Protein AF-A0A9J7N6G4-F1 (afdb_monomer)

Structure (mmCIF, N/CA/C/O backbone):
data_AF-A0A9J7N6G4-F1
#
_entry.id   AF-A0A9J7N6G4-F1
#
loop_
_atom_site.group_PDB
_atom_site.id
_atom_site.type_symbol
_atom_site.label_atom_id
_atom_site.label_alt_id
_atom_site.label_comp_id
_atom_site.label_asym_id
_atom_site.label_entity_id
_atom_site.label_seq_id
_atom_site.pdbx_PDB_ins_code
_atom_site.Cartn_x
_atom_site.Cartn_y
_atom_site.Cartn_z
_atom_site.occupancy
_atom_site.B_iso_or_equiv
_atom_site.auth_seq_id
_atom_site.auth_comp_id
_atom_site.auth_asym_id
_atom_site.auth_atom_id
_atom_site.pdbx_PDB_model_num
ATOM 1 N N . MET A 1 1 ? 26.041 12.505 -2.431 1.00 51.81 1 MET A N 1
ATOM 2 C CA . MET A 1 1 ? 25.492 11.563 -1.426 1.00 51.81 1 MET A CA 1
ATOM 3 C C . MET A 1 1 ? 24.247 12.091 -0.715 1.00 51.81 1 MET A C 1
ATOM 5 O O . MET A 1 1 ? 23.272 11.359 -0.678 1.00 51.81 1 MET A O 1
ATOM 9 N N . GLN A 1 2 ? 24.207 13.339 -0.227 1.00 54.09 2 GLN A N 1
ATOM 10 C CA . GLN A 1 2 ? 23.010 13.878 0.454 1.00 54.09 2 GLN A CA 1
ATOM 11 C C . GLN A 1 2 ? 21.739 13.949 -0.424 1.00 54.09 2 GLN A C 1
ATOM 13 O O . GLN A 1 2 ? 20.646 13.717 0.081 1.00 54.09 2 GLN A O 1
ATOM 18 N N . SER A 1 3 ? 21.847 14.210 -1.735 1.00 58.34 3 SER A N 1
ATOM 19 C CA . SER A 1 3 ? 20.655 14.312 -2.602 1.00 58.34 3 SER A CA 1
ATOM 20 C C . SER A 1 3 ? 20.002 12.969 -2.956 1.00 58.34 3 SER A C 1
ATOM 22 O O . SER A 1 3 ? 18.820 12.955 -3.286 1.00 58.34 3 SER A O 1
ATOM 24 N N . LEU A 1 4 ? 20.743 11.856 -2.880 1.00 60.03 4 LEU A N 1
ATOM 25 C CA . LEU A 1 4 ? 20.208 10.505 -3.103 1.00 60.03 4 LEU A CA 1
ATOM 26 C C . LEU A 1 4 ? 19.464 10.020 -1.855 1.00 60.03 4 LEU A C 1
ATOM 28 O O . LEU A 1 4 ? 18.299 9.653 -1.947 1.00 60.03 4 LEU A O 1
ATOM 32 N N . PHE A 1 5 ? 20.072 10.195 -0.677 1.00 66.00 5 PHE A N 1
ATOM 33 C CA . PHE A 1 5 ? 19.446 9.877 0.609 1.00 66.00 5 PHE A CA 1
ATOM 34 C C . PHE A 1 5 ? 18.089 10.577 0.794 1.00 66.00 5 PHE A C 1
ATOM 36 O O . PHE A 1 5 ? 17.109 9.954 1.193 1.00 66.00 5 PHE A O 1
ATOM 43 N N . ASN A 1 6 ? 17.994 11.860 0.431 1.00 64.38 6 ASN A N 1
ATOM 44 C CA . ASN A 1 6 ? 16.738 12.607 0.538 1.00 64.38 6 ASN A CA 1
ATOM 45 C C . ASN A 1 6 ? 15.637 12.085 -0.403 1.00 64.38 6 ASN A C 1
ATOM 47 O O . ASN A 1 6 ? 14.453 12.174 -0.063 1.00 64.38 6 ASN A O 1
ATOM 51 N N . LYS A 1 7 ? 16.007 11.541 -1.571 1.00 64.50 7 LYS A N 1
ATOM 52 C CA . LYS A 1 7 ? 15.056 10.943 -2.517 1.00 64.50 7 LYS A CA 1
ATOM 53 C C . LYS A 1 7 ? 14.531 9.617 -1.985 1.00 64.50 7 LYS A C 1
ATOM 55 O O . LYS A 1 7 ? 13.319 9.455 -1.925 1.00 64.50 7 LYS A O 1
ATOM 60 N N . ASP A 1 8 ? 15.408 8.735 -1.516 1.00 72.81 8 ASP A N 1
ATOM 61 C CA . ASP A 1 8 ? 15.006 7.420 -1.004 1.00 72.81 8 ASP A CA 1
ATOM 62 C C . ASP A 1 8 ? 14.104 7.543 0.235 1.00 72.81 8 ASP A C 1
ATOM 64 O O . ASP A 1 8 ? 13.072 6.875 0.337 1.00 72.81 8 ASP A O 1
ATOM 68 N N . VAL A 1 9 ? 14.426 8.468 1.148 1.00 72.75 9 VAL A N 1
ATOM 69 C CA . VAL A 1 9 ? 13.610 8.736 2.344 1.00 72.75 9 VAL A CA 1
ATOM 70 C C . VAL A 1 9 ? 12.226 9.266 1.968 1.00 72.75 9 VAL A C 1
ATOM 72 O O . VAL A 1 9 ? 11.222 8.795 2.498 1.00 72.75 9 VAL A O 1
ATOM 75 N N . SER A 1 10 ? 12.147 10.222 1.044 1.00 73.25 10 SER A N 1
ATOM 76 C CA . SER A 1 10 ? 10.865 10.840 0.681 1.00 73.25 10 SER A CA 1
ATOM 77 C C . SER A 1 10 ? 9.996 9.912 -0.171 1.00 73.25 10 SER A C 1
ATOM 79 O O . SER A 1 10 ? 8.796 9.793 0.061 1.00 73.25 10 SER A O 1
ATOM 81 N N . VAL A 1 11 ? 10.595 9.230 -1.149 1.00 72.88 11 VAL A N 1
ATOM 82 C CA . VAL A 1 11 ? 9.871 8.393 -2.117 1.00 72.88 11 VAL A CA 1
ATOM 83 C C . VAL A 1 11 ? 9.424 7.072 -1.497 1.00 72.88 11 VAL A C 1
ATOM 85 O O . VAL A 1 11 ? 8.318 6.615 -1.795 1.00 72.88 11 VAL A O 1
ATOM 88 N N . HIS A 1 12 ? 10.240 6.466 -0.629 1.00 74.25 12 HIS A N 1
ATOM 89 C CA . HIS A 1 12 ? 9.941 5.150 -0.065 1.00 74.25 12 HIS A CA 1
ATOM 90 C C . HIS A 1 12 ? 9.419 5.223 1.370 1.00 74.25 12 HIS A C 1
ATOM 92 O O . HIS A 1 12 ? 8.346 4.695 1.656 1.00 74.25 12 HIS A O 1
ATOM 98 N N . ILE A 1 13 ? 10.140 5.890 2.277 1.00 82.00 13 ILE A N 1
ATOM 99 C CA . ILE A 1 13 ? 9.809 5.857 3.712 1.00 82.00 13 ILE A CA 1
ATOM 100 C C . ILE A 1 13 ? 8.621 6.765 4.019 1.00 82.00 13 ILE A C 1
ATOM 102 O O . ILE A 1 13 ? 7.655 6.330 4.645 1.00 82.00 13 ILE A O 1
ATOM 106 N N . LEU A 1 14 ? 8.667 8.018 3.569 1.00 84.19 14 LEU A N 1
ATOM 107 C CA . LEU A 1 14 ? 7.629 8.996 3.883 1.00 84.19 14 LEU A CA 1
ATOM 108 C C . LEU A 1 14 ? 6.281 8.589 3.275 1.00 84.19 14 LEU A C 1
ATOM 110 O O . LEU A 1 14 ? 5.275 8.606 3.979 1.00 84.19 14 LEU A O 1
ATOM 114 N N . ASN A 1 15 ? 6.269 8.111 2.027 1.00 82.75 15 ASN A N 1
ATOM 115 C CA . ASN A 1 15 ? 5.067 7.549 1.406 1.00 82.75 15 ASN A CA 1
ATOM 116 C C . ASN A 1 15 ? 4.500 6.351 2.181 1.00 82.75 15 ASN A C 1
ATOM 118 O O . ASN A 1 15 ? 3.286 6.268 2.362 1.00 82.75 15 ASN A O 1
ATOM 122 N N . ALA A 1 16 ? 5.350 5.444 2.675 1.00 82.00 16 ALA A N 1
ATOM 123 C CA . ALA A 1 16 ? 4.893 4.303 3.467 1.00 82.00 16 ALA A CA 1
ATOM 124 C C . ALA A 1 16 ? 4.270 4.738 4.804 1.00 82.00 16 ALA A C 1
ATOM 126 O O . ALA A 1 16 ? 3.221 4.226 5.193 1.00 82.00 16 ALA A O 1
ATOM 127 N N . VAL A 1 17 ? 4.879 5.712 5.489 1.00 85.31 17 VAL A N 1
ATOM 128 C CA . VAL A 1 17 ? 4.353 6.257 6.750 1.00 85.31 17 VAL A CA 1
ATOM 129 C C . VAL A 1 17 ? 3.026 6.974 6.522 1.00 85.31 17 VAL A C 1
ATOM 131 O O . VAL A 1 17 ? 2.075 6.732 7.261 1.00 85.31 17 VAL A O 1
ATOM 134 N N . VAL A 1 18 ? 2.932 7.813 5.489 1.00 84.69 18 VAL A N 1
ATOM 135 C CA . VAL A 1 18 ? 1.687 8.511 5.139 1.00 84.69 18 VAL A CA 1
ATOM 136 C C . VAL A 1 18 ? 0.585 7.505 4.810 1.00 84.69 18 VAL A C 1
ATOM 138 O O . VAL A 1 18 ? -0.506 7.614 5.360 1.00 84.69 18 VAL A O 1
ATOM 141 N N . ALA A 1 19 ? 0.876 6.479 4.005 1.00 81.75 19 ALA A N 1
ATOM 142 C CA . ALA A 1 19 ? -0.090 5.430 3.684 1.00 81.75 19 ALA A CA 1
ATOM 143 C C . ALA A 1 19 ? -0.569 4.671 4.935 1.00 81.75 19 ALA A C 1
ATOM 145 O O . ALA A 1 19 ? -1.755 4.364 5.066 1.00 81.75 19 ALA A O 1
ATOM 146 N N . LEU A 1 20 ? 0.333 4.398 5.884 1.00 83.50 20 LEU A N 1
ATOM 147 C CA . LEU A 1 20 ? -0.018 3.754 7.147 1.00 83.50 20 LEU A CA 1
ATOM 148 C C . LEU A 1 20 ? -0.919 4.651 8.008 1.00 83.50 20 LEU A C 1
ATOM 150 O O . LEU A 1 20 ? -1.918 4.181 8.556 1.00 83.50 20 LEU A O 1
ATOM 154 N N . LEU A 1 21 ? -0.593 5.941 8.106 1.00 84.38 21 LEU A N 1
ATOM 155 C CA . LEU A 1 21 ? -1.403 6.919 8.829 1.00 84.38 21 LEU A CA 1
ATOM 156 C C . LEU A 1 21 ? -2.788 7.087 8.198 1.00 84.38 21 LEU A C 1
ATOM 158 O O . LEU A 1 21 ? -3.769 7.174 8.929 1.00 84.38 21 LEU A O 1
ATOM 162 N N . ASP A 1 22 ? -2.903 7.050 6.875 1.00 81.19 22 ASP A N 1
ATOM 163 C CA . ASP A 1 22 ? -4.193 7.150 6.187 1.00 81.19 22 ASP A CA 1
ATOM 164 C C . ASP A 1 22 ? -5.125 5.973 6.526 1.00 81.19 22 ASP A C 1
ATOM 166 O O . ASP A 1 22 ? -6.326 6.142 6.772 1.00 81.19 22 ASP A O 1
ATOM 170 N N . VAL A 1 23 ? -4.571 4.762 6.618 1.00 80.06 23 VAL A N 1
ATOM 171 C CA . VAL A 1 23 ? -5.340 3.571 7.008 1.00 80.06 23 VAL A CA 1
ATOM 172 C C . VAL A 1 23 ? -5.703 3.602 8.496 1.00 80.06 23 VAL A C 1
ATOM 174 O O . VAL A 1 23 ? -6.832 3.262 8.864 1.00 80.06 23 VAL A O 1
ATOM 177 N N . LEU A 1 24 ? -4.775 4.016 9.364 1.00 80.38 24 LEU A N 1
ATOM 178 C CA . LEU A 1 24 ? -4.959 3.972 10.818 1.00 80.38 24 LEU A CA 1
ATOM 179 C C . LEU A 1 24 ? -5.765 5.152 11.378 1.00 80.38 24 LEU A C 1
ATOM 181 O O . LEU A 1 24 ? -6.609 4.961 12.255 1.00 80.38 24 LEU A O 1
ATOM 185 N N . VAL A 1 25 ? -5.525 6.363 10.884 1.00 78.31 25 VAL A N 1
ATOM 186 C CA . VAL A 1 25 ? -6.092 7.611 11.411 1.00 78.31 25 VAL A CA 1
ATOM 187 C C . VAL A 1 25 ? -7.295 8.031 10.576 1.00 78.31 25 VAL A C 1
ATOM 189 O O . VAL A 1 25 ? -8.408 8.084 11.103 1.00 78.31 25 VAL A O 1
ATOM 192 N N . CYS A 1 26 ? -7.103 8.237 9.268 1.00 76.12 26 CYS A N 1
ATOM 193 C CA . CYS A 1 26 ? -8.146 8.742 8.367 1.00 76.12 26 CYS A CA 1
ATOM 194 C C . CYS A 1 26 ? -9.256 7.715 8.102 1.00 76.12 26 CYS A C 1
ATOM 196 O O . CYS A 1 26 ? -10.366 8.073 7.714 1.00 76.12 26 CYS A O 1
ATOM 198 N N . GLY A 1 27 ? -8.994 6.431 8.355 1.00 66.12 27 GLY A N 1
ATOM 199 C CA . GLY A 1 27 ? -10.001 5.383 8.254 1.00 66.12 27 GLY A CA 1
ATOM 200 C C . GLY A 1 27 ? -10.462 5.099 6.839 1.00 66.12 27 GLY A C 1
ATOM 201 O O . GLY A 1 27 ? -11.626 4.754 6.612 1.00 66.12 27 GLY A O 1
ATOM 202 N N . VAL A 1 28 ? -9.534 5.223 5.895 1.00 70.62 28 VAL A N 1
ATOM 203 C CA . VAL A 1 28 ? -9.740 4.822 4.509 1.00 70.62 28 VAL A CA 1
ATOM 204 C C . VAL A 1 28 ? -10.208 3.365 4.470 1.00 70.62 28 VAL A C 1
ATOM 206 O O . VAL A 1 28 ? -9.600 2.465 5.051 1.00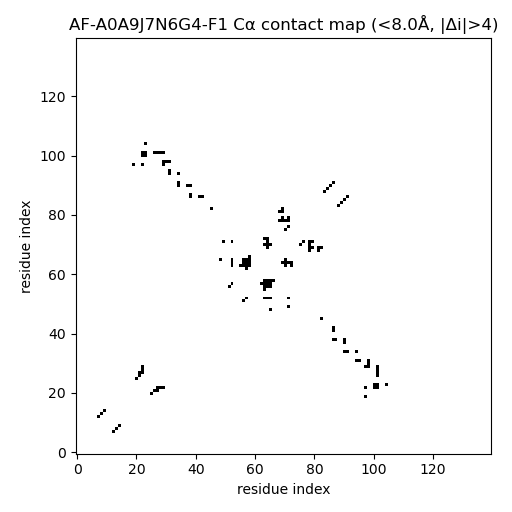 70.62 28 VAL A O 1
ATOM 209 N N . HIS A 1 29 ? -11.332 3.130 3.794 1.00 69.12 29 HIS A N 1
ATOM 210 C CA . HIS A 1 29 ? -11.923 1.803 3.683 1.00 69.12 29 HIS A CA 1
ATOM 211 C C . HIS A 1 29 ? -11.174 1.009 2.614 1.00 69.12 29 HIS A C 1
ATOM 213 O O . HIS A 1 29 ? -11.435 1.151 1.418 1.00 69.12 29 HIS A O 1
ATOM 219 N N . VAL A 1 30 ? -10.245 0.154 3.039 1.00 71.50 30 VAL A N 1
ATOM 220 C CA . VAL A 1 30 ? -9.517 -0.727 2.121 1.00 71.50 30 VAL A CA 1
ATOM 221 C C . VAL A 1 30 ? -10.447 -1.870 1.709 1.00 71.50 30 VAL A C 1
ATOM 223 O O . VAL A 1 30 ? -10.731 -2.779 2.486 1.00 71.50 30 VAL A O 1
ATOM 226 N N . ARG A 1 31 ? -10.961 -1.834 0.475 1.00 72.94 31 ARG A N 1
ATOM 227 C CA . ARG A 1 31 ? -11.718 -2.950 -0.119 1.00 72.94 31 ARG A CA 1
ATOM 228 C C . ARG A 1 31 ? -10.757 -3.862 -0.882 1.00 72.94 31 ARG A C 1
ATOM 230 O O . ARG A 1 31 ? -10.008 -3.386 -1.734 1.00 72.94 31 ARG A O 1
ATOM 237 N N . LEU A 1 32 ? -10.816 -5.175 -0.635 1.00 71.62 32 LEU A N 1
ATOM 238 C CA . LEU A 1 32 ? -9.948 -6.164 -1.304 1.00 71.62 32 LEU A CA 1
ATOM 239 C C . LEU A 1 32 ? -10.060 -6.112 -2.835 1.00 71.62 32 LEU A C 1
ATOM 241 O O . LEU A 1 32 ? -9.061 -6.252 -3.527 1.00 71.62 32 LEU A O 1
ATOM 245 N N . LEU A 1 33 ? -11.248 -5.802 -3.362 1.00 78.62 33 LEU A N 1
ATOM 246 C CA . LEU A 1 33 ? -11.487 -5.676 -4.804 1.00 78.62 33 LEU A CA 1
ATOM 247 C C . LEU A 1 33 ? -10.659 -4.563 -5.471 1.00 78.62 33 LEU A C 1
ATOM 249 O O . LEU A 1 33 ? -10.465 -4.593 -6.679 1.00 78.62 33 LEU A O 1
ATOM 253 N N . HIS A 1 34 ? -10.155 -3.585 -4.708 1.00 84.50 34 HIS A N 1
ATOM 25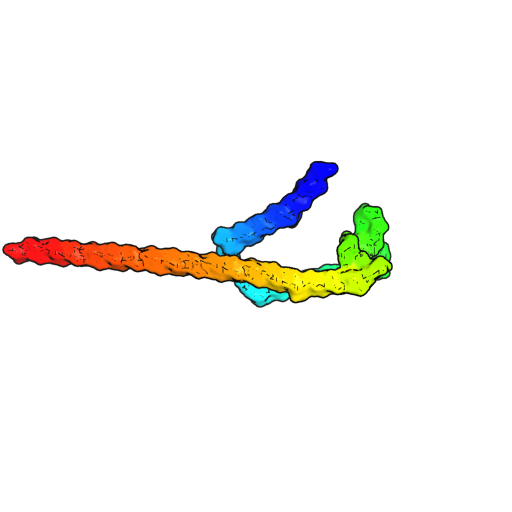4 C CA . HIS A 1 34 ? -9.364 -2.485 -5.271 1.00 84.50 34 HIS A CA 1
ATOM 255 C C . HIS A 1 34 ? -7.928 -2.896 -5.610 1.00 84.50 34 HIS A C 1
ATOM 257 O O . HIS A 1 34 ? -7.231 -2.096 -6.219 1.00 84.50 34 HIS A O 1
ATOM 263 N N . VAL A 1 35 ? -7.500 -4.128 -5.296 1.00 84.75 35 VAL A N 1
ATOM 264 C CA . VAL A 1 35 ? -6.192 -4.664 -5.721 1.00 84.75 35 VAL A CA 1
ATOM 265 C C . VAL A 1 35 ? -6.046 -4.700 -7.248 1.00 84.75 35 VAL A C 1
ATOM 267 O O . VAL A 1 35 ? -4.940 -4.609 -7.770 1.00 84.75 35 VAL A O 1
ATOM 270 N N . VAL A 1 36 ? -7.165 -4.748 -7.978 1.00 85.75 36 VAL A N 1
ATOM 271 C CA . VAL A 1 36 ? -7.175 -4.742 -9.445 1.00 85.75 36 VAL A CA 1
ATOM 272 C C . VAL A 1 36 ? -6.577 -3.447 -10.006 1.00 85.75 36 VAL A C 1
ATOM 274 O O . VAL A 1 36 ? -5.873 -3.501 -11.006 1.00 85.75 36 VAL A O 1
ATOM 277 N N . TYR A 1 37 ? -6.772 -2.294 -9.356 1.00 86.81 37 TYR A N 1
ATOM 278 C CA . TYR A 1 37 ? -6.237 -1.013 -9.839 1.00 86.81 37 TYR A CA 1
ATOM 279 C C . TYR A 1 37 ? -4.698 -0.958 -9.874 1.00 86.81 37 TYR A C 1
ATOM 281 O O . TYR A 1 37 ? -4.157 -0.700 -10.952 1.00 86.81 37 TYR A O 1
ATOM 289 N N . PRO A 1 38 ? -3.964 -1.222 -8.770 1.00 87.44 38 PRO A N 1
ATOM 290 C CA . PRO A 1 38 ? -2.506 -1.253 -8.809 1.00 87.44 38 PRO A CA 1
ATOM 291 C C . PRO A 1 38 ? -1.975 -2.394 -9.686 1.00 87.44 38 PRO A C 1
ATOM 293 O O . PRO A 1 38 ? -0.946 -2.217 -10.332 1.00 87.44 38 PRO A O 1
ATOM 296 N N . MET A 1 39 ? -2.681 -3.528 -9.787 1.00 89.06 39 MET A N 1
ATOM 297 C CA . MET A 1 39 ? -2.296 -4.608 -10.704 1.00 89.06 39 MET A CA 1
ATOM 298 C C . MET A 1 39 ? -2.417 -4.194 -12.177 1.00 89.06 39 MET A C 1
ATOM 300 O O . MET A 1 39 ? -1.479 -4.399 -12.944 1.00 89.06 39 MET A O 1
ATOM 304 N N . CYS A 1 40 ? -3.533 -3.577 -12.580 1.00 91.19 40 CYS A N 1
ATOM 305 C CA . CYS A 1 40 ? -3.717 -3.055 -13.935 1.00 91.19 40 CYS A CA 1
ATOM 306 C C . CYS A 1 40 ? -2.682 -1.976 -14.257 1.00 91.19 40 CYS A C 1
ATOM 308 O O . CYS A 1 40 ? -2.098 -2.001 -15.335 1.00 91.19 40 CYS A O 1
ATOM 310 N N . PHE A 1 41 ? -2.420 -1.060 -13.321 1.00 88.62 41 PHE A N 1
ATOM 311 C CA . PHE A 1 41 ? -1.384 -0.043 -13.486 1.00 88.62 41 PHE A CA 1
ATOM 312 C C . PHE A 1 41 ? 0.002 -0.670 -13.694 1.00 88.62 41 PHE A C 1
ATOM 314 O O . PHE A 1 41 ? 0.700 -0.306 -14.637 1.00 88.62 41 PHE A O 1
ATOM 321 N N . GLY A 1 42 ? 0.369 -1.662 -12.874 1.00 87.81 42 GLY A N 1
ATOM 322 C CA . GLY A 1 42 ? 1.616 -2.411 -13.036 1.00 87.81 42 GLY A CA 1
ATOM 323 C C . GLY A 1 42 ? 1.704 -3.122 -14.388 1.00 87.81 42 GLY A C 1
ATOM 324 O O . GLY A 1 42 ? 2.740 -3.066 -15.045 1.00 87.81 42 GLY A O 1
ATOM 325 N N . LEU A 1 43 ? 0.606 -3.722 -14.853 1.00 89.94 43 LEU A N 1
ATOM 326 C CA . LEU A 1 43 ? 0.552 -4.370 -16.162 1.00 89.94 43 LEU A CA 1
ATOM 327 C C . LEU A 1 43 ? 0.756 -3.370 -17.310 1.00 89.94 43 LEU A C 1
ATOM 329 O O . LEU A 1 43 ? 1.575 -3.619 -18.193 1.00 89.94 43 LEU A O 1
ATOM 333 N N . PHE A 1 44 ? 0.060 -2.227 -17.288 1.00 92.38 44 PHE A N 1
ATOM 334 C CA . PHE A 1 44 ? 0.254 -1.170 -18.286 1.00 92.38 44 PHE A CA 1
ATOM 335 C C . PHE A 1 44 ? 1.689 -0.648 -18.286 1.00 92.38 44 PHE A C 1
ATOM 337 O O . PHE A 1 44 ? 2.261 -0.436 -19.354 1.00 92.38 44 PHE A O 1
ATOM 344 N N . TYR A 1 45 ? 2.282 -0.489 -17.103 1.00 87.19 45 TYR A N 1
ATOM 345 C CA . TYR A 1 45 ? 3.667 -0.063 -16.966 1.00 87.19 45 TYR A CA 1
ATOM 346 C C . TYR A 1 45 ? 4.645 -1.065 -17.593 1.00 87.19 45 TYR A C 1
ATOM 348 O O . TYR A 1 45 ? 5.533 -0.658 -18.336 1.00 87.19 45 TYR A O 1
ATOM 356 N N . VAL A 1 46 ? 4.468 -2.370 -17.359 1.00 86.44 46 VAL A N 1
ATOM 357 C CA . VAL A 1 46 ? 5.324 -3.408 -17.962 1.00 86.44 46 VAL A CA 1
ATOM 358 C C . VAL A 1 46 ? 5.168 -3.449 -19.482 1.00 86.44 46 VAL A C 1
ATOM 360 O O . VAL A 1 46 ? 6.167 -3.532 -20.190 1.00 86.44 46 VAL A O 1
ATOM 363 N N . ILE A 1 47 ? 3.941 -3.330 -20.002 1.00 88.44 47 ILE A N 1
ATOM 364 C CA . ILE A 1 47 ? 3.697 -3.253 -21.452 1.00 88.44 47 ILE A CA 1
ATOM 365 C C . ILE A 1 47 ? 4.412 -2.037 -22.048 1.00 88.44 47 ILE A C 1
ATOM 367 O O . ILE A 1 47 ? 5.111 -2.159 -23.052 1.00 88.44 47 ILE A O 1
ATOM 371 N N . PHE A 1 48 ? 4.273 -0.872 -21.413 1.00 88.50 48 PHE A N 1
ATOM 372 C CA . PHE A 1 48 ? 4.987 0.334 -21.817 1.00 88.50 48 PHE A CA 1
ATOM 373 C C . PHE A 1 48 ? 6.506 0.125 -21.786 1.00 88.50 48 PHE A C 1
ATOM 375 O O . PHE A 1 48 ? 7.174 0.442 -22.766 1.00 88.50 48 PHE A O 1
ATOM 382 N N . ALA A 1 49 ? 7.046 -0.443 -20.706 1.00 84.12 49 ALA A N 1
ATOM 383 C CA . ALA A 1 49 ? 8.477 -0.679 -20.548 1.00 84.12 49 ALA A CA 1
ATOM 384 C C . ALA A 1 49 ? 9.031 -1.617 -21.634 1.00 84.12 49 ALA A C 1
ATOM 386 O O . ALA A 1 49 ? 10.103 -1.349 -22.171 1.00 84.12 49 ALA A O 1
ATOM 387 N N . LEU A 1 50 ? 8.284 -2.660 -22.012 1.00 83.06 50 LEU A N 1
ATOM 388 C CA . LEU A 1 50 ? 8.643 -3.566 -23.107 1.00 83.06 50 LEU A CA 1
ATOM 389 C C . LEU A 1 50 ? 8.680 -2.855 -24.464 1.00 83.06 50 LEU A C 1
ATOM 391 O O . LEU A 1 50 ? 9.633 -3.029 -25.222 1.00 83.06 50 LEU A O 1
ATOM 395 N N . ILE A 1 51 ? 7.665 -2.039 -24.773 1.00 86.19 51 ILE A N 1
ATOM 396 C CA . ILE A 1 51 ? 7.617 -1.260 -26.022 1.00 86.19 51 ILE A CA 1
ATOM 397 C C . ILE A 1 51 ? 8.756 -0.238 -26.051 1.00 86.19 51 ILE A C 1
ATOM 399 O O . ILE A 1 51 ? 9.441 -0.104 -27.062 1.00 86.19 51 ILE A O 1
ATOM 403 N N . TYR A 1 52 ? 8.970 0.468 -24.941 1.00 83.62 52 TYR A N 1
ATOM 404 C CA . TYR A 1 52 ? 10.012 1.477 -24.800 1.00 83.62 52 TYR A CA 1
ATOM 405 C C . TYR A 1 52 ? 11.405 0.879 -25.009 1.00 83.62 52 TYR A C 1
ATOM 407 O O . TYR A 1 52 ? 12.201 1.417 -25.775 1.00 83.62 52 TYR A O 1
ATOM 415 N N . TRP A 1 53 ? 11.667 -0.272 -24.389 1.00 81.69 53 TRP A N 1
ATOM 416 C CA . TRP A 1 53 ? 12.896 -1.032 -24.582 1.00 81.69 53 TRP A CA 1
ATOM 417 C C . TRP A 1 53 ? 13.060 -1.508 -26.033 1.00 81.69 53 TRP A C 1
ATOM 419 O O . TRP A 1 53 ? 14.095 -1.258 -26.649 1.00 81.69 53 TRP A O 1
ATOM 429 N N . GLY A 1 54 ? 12.019 -2.111 -26.622 1.00 80.19 54 GLY A N 1
ATOM 430 C CA . GLY A 1 54 ? 12.041 -2.593 -28.009 1.00 80.19 54 GLY A CA 1
ATOM 431 C C . GLY A 1 54 ? 12.218 -1.485 -29.055 1.00 80.19 54 GLY A C 1
ATOM 432 O O . GLY A 1 54 ? 12.746 -1.734 -30.136 1.00 80.19 54 GLY A O 1
ATOM 433 N N . ALA A 1 55 ? 11.833 -0.249 -28.729 1.00 84.81 55 ALA A N 1
ATOM 434 C CA . ALA A 1 55 ? 12.064 0.938 -29.551 1.00 84.81 55 ALA A CA 1
ATOM 435 C C . ALA A 1 55 ? 13.474 1.547 -29.382 1.00 84.81 55 ALA A C 1
ATOM 437 O O . ALA A 1 55 ? 13.768 2.581 -29.982 1.00 84.81 55 ALA A O 1
ATOM 438 N N . GLY A 1 56 ? 14.345 0.936 -28.569 1.00 80.25 56 GLY A N 1
ATOM 439 C CA . GLY A 1 56 ? 15.688 1.442 -28.273 1.00 80.25 56 GLY A CA 1
ATOM 440 C C . GLY A 1 56 ? 15.711 2.595 -27.265 1.00 80.25 56 GLY A C 1
ATOM 441 O O . GLY A 1 56 ? 16.663 3.379 -27.254 1.00 80.25 56 GLY A O 1
ATOM 442 N N . GLY A 1 57 ? 14.661 2.725 -26.447 1.00 78.62 57 GLY A N 1
ATOM 443 C CA . GLY A 1 57 ? 14.567 3.713 -25.378 1.00 78.62 57 GLY A CA 1
ATOM 444 C C . GLY A 1 57 ? 15.677 3.547 -24.339 1.00 78.62 57 GLY A C 1
ATOM 445 O O . GLY A 1 57 ? 16.111 2.433 -24.042 1.00 78.62 57 GLY A O 1
ATOM 446 N N . LYS A 1 58 ? 16.143 4.673 -23.795 1.00 78.56 58 LYS A N 1
ATOM 447 C CA . LYS A 1 58 ? 17.243 4.734 -22.829 1.00 78.56 58 LYS A CA 1
ATOM 448 C C . LYS A 1 58 ? 16.835 5.543 -21.612 1.00 78.56 58 LYS A C 1
ATOM 450 O O . LYS A 1 58 ? 16.121 6.533 -21.755 1.00 78.56 58 LYS A O 1
ATOM 455 N N . ASP A 1 59 ? 17.304 5.159 -20.432 1.00 76.88 59 ASP A N 1
ATOM 456 C CA . ASP A 1 59 ? 17.126 6.001 -19.248 1.00 76.88 59 ASP A CA 1
ATOM 457 C C . ASP A 1 59 ? 17.887 7.339 -19.362 1.00 76.88 59 ASP A C 1
ATOM 459 O O . ASP A 1 59 ? 18.581 7.633 -20.340 1.00 76.88 59 ASP A O 1
ATOM 463 N N . ALA A 1 60 ? 17.759 8.167 -18.324 1.00 71.62 60 ALA A N 1
ATOM 464 C CA . ALA A 1 60 ? 18.436 9.458 -18.229 1.00 71.62 60 ALA A CA 1
ATOM 465 C C . ALA A 1 60 ? 19.977 9.358 -18.224 1.00 71.62 60 ALA A C 1
ATOM 467 O O . ALA A 1 60 ? 20.653 10.366 -18.419 1.00 71.62 60 ALA A O 1
ATOM 468 N N . GLU A 1 61 ? 20.523 8.163 -18.002 1.00 72.75 61 GLU A N 1
ATOM 469 C CA . GLU A 1 61 ? 21.954 7.869 -17.910 1.00 72.75 61 GLU A CA 1
ATOM 470 C C . GLU A 1 61 ? 22.480 7.184 -19.189 1.00 72.75 61 GLU A C 1
ATOM 472 O O . GLU A 1 61 ? 23.688 7.026 -19.357 1.00 72.75 61 GLU A O 1
ATOM 477 N N . GLY A 1 62 ? 21.594 6.859 -20.139 1.00 74.06 62 GLY A N 1
ATOM 478 C CA . GLY A 1 62 ? 21.919 6.261 -21.431 1.00 74.06 62 GLY A CA 1
ATOM 479 C C . GLY A 1 62 ? 21.874 4.730 -21.462 1.00 74.06 62 GLY A C 1
ATOM 480 O O . GLY A 1 62 ? 22.243 4.146 -22.486 1.00 74.06 62 GLY A O 1
ATOM 481 N N . ASN A 1 63 ? 21.417 4.079 -20.392 1.00 74.00 63 ASN A N 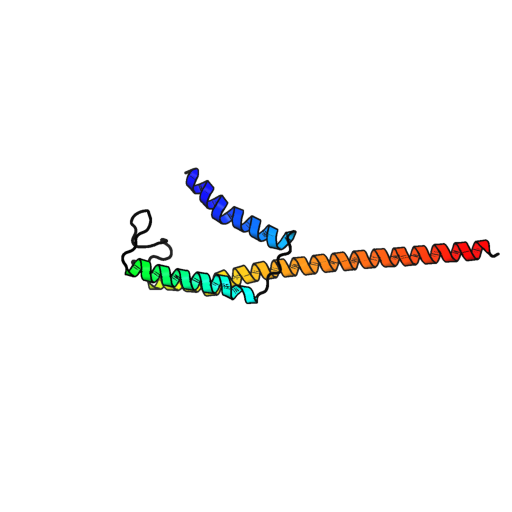1
ATOM 482 C CA . ASN A 1 63 ? 21.331 2.624 -20.305 1.00 74.00 63 ASN A CA 1
ATOM 483 C C . ASN A 1 63 ? 20.113 2.087 -21.078 1.00 74.00 63 ASN A C 1
ATOM 485 O O . ASN A 1 63 ? 19.076 2.754 -21.115 1.00 74.00 63 ASN A O 1
ATOM 489 N N . PRO A 1 64 ? 20.184 0.877 -21.671 1.00 71.50 64 PRO A N 1
ATOM 490 C CA . PRO A 1 64 ? 19.102 0.284 -22.459 1.00 71.50 64 PRO A CA 1
ATOM 491 C C . PRO A 1 64 ? 18.014 -0.342 -21.568 1.00 71.50 64 PRO A C 1
ATOM 493 O O . PRO A 1 64 ? 17.560 -1.451 -21.820 1.00 71.50 64 PRO A O 1
ATOM 496 N N . TYR A 1 65 ? 17.620 0.330 -20.489 1.00 70.50 65 TYR A N 1
ATOM 497 C CA . TYR A 1 65 ? 16.558 -0.095 -19.579 1.00 70.50 65 TYR A CA 1
ATOM 498 C C . TYR A 1 65 ? 16.028 1.111 -18.806 1.00 70.50 65 TYR A C 1
ATOM 500 O O . TYR A 1 65 ? 16.759 2.063 -18.571 1.00 70.50 65 TYR A O 1
ATOM 508 N N . VAL A 1 66 ? 14.754 1.082 -18.400 1.00 70.56 66 VAL A N 1
ATOM 509 C CA . VAL A 1 66 ? 14.145 2.165 -17.594 1.00 70.56 66 VAL A CA 1
ATOM 510 C C . VAL A 1 66 ? 14.548 2.050 -16.121 1.00 70.56 66 VAL A C 1
ATOM 512 O O . VAL A 1 66 ? 14.795 3.047 -15.453 1.00 70.56 66 VAL A O 1
ATOM 515 N N . TYR A 1 67 ? 14.622 0.815 -15.624 1.00 68.00 67 TYR A N 1
ATOM 516 C CA . TYR A 1 67 ? 15.146 0.466 -14.308 1.00 68.00 67 TYR A CA 1
ATOM 517 C C . TYR A 1 67 ? 16.025 -0.769 -14.457 1.00 68.00 67 TYR A C 1
ATOM 519 O O . TYR A 1 67 ? 15.655 -1.698 -15.170 1.00 68.00 67 TYR A O 1
ATOM 527 N N . SER A 1 68 ? 17.139 -0.815 -13.729 1.00 65.12 68 SER A N 1
ATOM 528 C CA . SER A 1 68 ? 18.080 -1.944 -13.760 1.00 65.12 68 SER A CA 1
ATOM 529 C C . SER A 1 68 ? 17.443 -3.281 -13.371 1.00 65.12 68 SER A C 1
ATOM 531 O O . SER A 1 68 ? 17.870 -4.330 -13.839 1.00 65.12 68 SER A O 1
ATOM 533 N N . ILE A 1 69 ? 16.387 -3.258 -12.549 1.00 66.75 69 ILE A N 1
ATOM 534 C CA . ILE A 1 69 ? 15.655 -4.467 -12.146 1.00 66.75 69 ILE A CA 1
ATOM 535 C C . ILE A 1 69 ? 14.784 -5.051 -13.273 1.00 66.75 69 ILE A C 1
ATOM 537 O O . ILE A 1 69 ? 14.286 -6.168 -13.153 1.00 66.75 69 ILE A O 1
ATOM 541 N N . ILE A 1 70 ? 14.589 -4.291 -14.355 1.00 67.88 70 ILE A N 1
ATOM 542 C CA . ILE A 1 70 ? 13.819 -4.67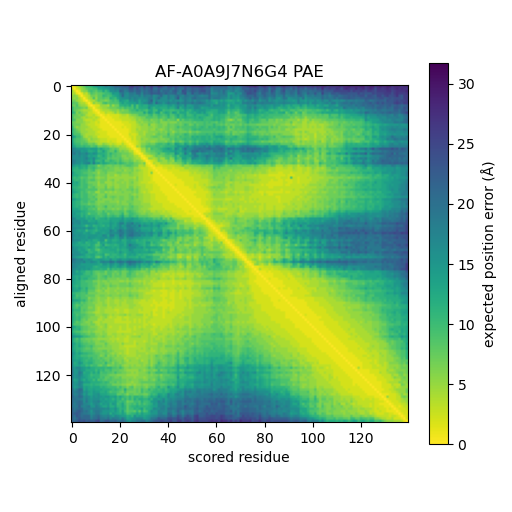7 -15.537 1.00 67.88 70 ILE A CA 1
ATOM 543 C C . ILE A 1 70 ? 14.688 -4.545 -16.799 1.00 67.88 70 ILE A C 1
ATOM 545 O O . ILE A 1 70 ? 14.246 -4.045 -17.834 1.00 67.88 70 ILE A O 1
ATOM 549 N N . ASP A 1 71 ? 15.953 -4.958 -16.707 1.00 75.44 71 ASP A N 1
ATOM 550 C CA . ASP A 1 71 ? 16.814 -5.062 -17.881 1.00 75.44 71 ASP A CA 1
ATOM 551 C C . ASP A 1 71 ? 16.448 -6.303 -18.705 1.00 75.44 71 ASP A C 1
ATOM 553 O O . ASP A 1 71 ? 16.815 -7.433 -18.381 1.00 75.44 71 ASP A O 1
ATOM 557 N N . PHE A 1 72 ? 15.720 -6.077 -19.796 1.00 72.50 72 PHE A N 1
ATOM 558 C CA . PHE 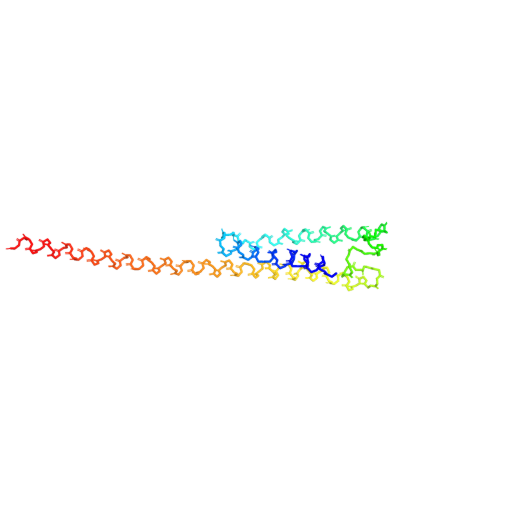A 1 72 ? 15.360 -7.119 -20.756 1.00 72.50 72 PHE A CA 1
ATOM 559 C C . PHE A 1 72 ? 16.519 -7.506 -21.694 1.00 72.50 72 PHE A C 1
ATOM 561 O O . PHE A 1 72 ? 16.386 -8.465 -22.452 1.00 72.50 72 PHE A O 1
ATOM 568 N N . SER A 1 73 ? 17.647 -6.786 -21.657 1.00 73.06 73 SER A N 1
ATOM 569 C CA . SER A 1 73 ? 18.804 -7.007 -22.537 1.00 73.06 73 SER A CA 1
ATOM 570 C C . SER A 1 73 ? 19.751 -8.080 -22.001 1.00 73.06 73 SER A C 1
ATOM 572 O O . SER A 1 73 ? 20.286 -8.860 -22.786 1.00 73.06 73 SER A O 1
ATOM 574 N N . GLY A 1 74 ? 19.977 -8.106 -20.683 1.00 74.62 74 GLY A N 1
ATOM 575 C CA . GLY A 1 74 ? 20.862 -9.074 -20.033 1.00 74.62 74 GLY A CA 1
ATOM 576 C C . GLY A 1 74 ? 20.205 -10.438 -19.823 1.00 74.62 74 GLY A C 1
ATOM 577 O O . GLY A 1 74 ? 20.656 -11.438 -20.377 1.00 74.62 74 GLY A O 1
ATOM 578 N N . ASP A 1 75 ? 19.132 -10.477 -19.030 1.00 77.69 75 ASP A N 1
ATOM 579 C CA . ASP A 1 75 ? 18.371 -11.697 -18.743 1.00 77.69 75 ASP A CA 1
ATOM 580 C C . ASP A 1 75 ? 16.858 -11.411 -18.793 1.00 77.69 75 ASP A C 1
ATOM 582 O O . ASP A 1 75 ? 16.233 -11.081 -17.775 1.00 77.69 75 ASP A O 1
ATOM 586 N N . PRO A 1 76 ? 16.232 -11.537 -19.979 1.00 77.38 76 PRO A N 1
ATOM 587 C CA . PRO A 1 76 ? 14.808 -11.264 -20.139 1.00 77.38 76 PRO A CA 1
ATOM 588 C C . PRO A 1 76 ? 13.924 -12.219 -19.326 1.00 77.38 76 PRO A C 1
ATOM 590 O O . PRO A 1 76 ? 12.803 -11.852 -18.969 1.00 77.38 76 PRO A O 1
ATOM 593 N N . GLY A 1 77 ? 14.410 -13.425 -19.005 1.00 78.19 77 GLY A N 1
ATOM 594 C CA . GLY A 1 77 ? 13.682 -14.391 -18.184 1.00 78.19 77 GLY A CA 1
ATOM 595 C C . GLY A 1 77 ? 13.573 -13.927 -16.734 1.00 78.19 77 GLY A C 1
ATOM 596 O O . GLY A 1 77 ? 12.485 -13.953 -16.151 1.00 78.19 77 GLY A O 1
ATOM 597 N N . LEU A 1 78 ? 14.677 -13.432 -16.173 1.00 81.00 78 LEU A N 1
ATOM 598 C CA . LEU A 1 78 ? 14.702 -12.862 -14.827 1.00 81.00 78 LEU A CA 1
ATOM 599 C C . LEU A 1 78 ? 13.871 -11.576 -14.743 1.00 81.00 78 LEU A C 1
ATOM 601 O O . LEU A 1 78 ? 13.054 -11.445 -13.830 1.00 81.00 78 LEU A O 1
ATOM 605 N N . ALA A 1 79 ? 13.996 -10.670 -15.719 1.00 83.50 79 ALA A N 1
ATOM 606 C CA . ALA A 1 79 ? 13.201 -9.440 -15.772 1.00 83.50 79 ALA A CA 1
ATOM 607 C C . ALA A 1 79 ? 11.688 -9.728 -15.841 1.00 83.50 79 ALA A C 1
ATOM 609 O O . ALA A 1 79 ? 10.896 -9.124 -15.107 1.00 83.50 79 ALA A O 1
ATOM 610 N N . ALA A 1 80 ? 11.273 -10.698 -16.664 1.00 83.12 80 ALA A N 1
ATOM 611 C CA . ALA A 1 80 ? 9.883 -11.142 -16.733 1.00 83.12 80 ALA A CA 1
ATOM 612 C C . ALA A 1 80 ? 9.414 -11.761 -15.405 1.00 83.12 80 ALA A C 1
ATOM 614 O O . ALA A 1 80 ? 8.329 -11.431 -14.920 1.00 83.12 80 ALA A O 1
ATOM 615 N N . GLY A 1 81 ? 10.243 -12.605 -14.782 1.00 85.44 81 GLY A N 1
ATOM 616 C CA . GLY A 1 81 ? 9.959 -13.208 -13.480 1.00 85.44 81 GLY A CA 1
ATOM 617 C C . GLY A 1 81 ? 9.762 -12.168 -12.374 1.00 85.44 81 GLY A C 1
ATOM 618 O O . GLY A 1 81 ? 8.797 -12.255 -11.614 1.00 85.44 81 GLY A O 1
ATOM 619 N N . VAL A 1 82 ? 10.615 -11.140 -12.325 1.00 87.12 82 VAL A N 1
ATOM 620 C CA . VAL A 1 82 ? 10.484 -10.015 -11.386 1.00 87.12 82 VAL A CA 1
ATOM 621 C C . VAL A 1 82 ? 9.193 -9.236 -11.637 1.00 87.12 82 VAL A C 1
ATOM 623 O O . VAL A 1 82 ? 8.463 -8.961 -10.686 1.00 87.12 82 VAL A O 1
ATOM 626 N N . CYS A 1 83 ? 8.862 -8.921 -12.893 1.00 87.62 83 CYS A N 1
ATOM 627 C CA . CYS A 1 83 ? 7.623 -8.214 -13.229 1.00 87.62 83 CYS A CA 1
ATOM 628 C C . CYS A 1 83 ? 6.381 -8.989 -12.774 1.00 87.62 83 CYS A C 1
ATOM 630 O O . CYS A 1 83 ? 5.496 -8.431 -12.122 1.00 87.62 83 CYS A O 1
ATOM 632 N N . VAL A 1 84 ? 6.331 -10.289 -13.080 1.00 88.69 84 VAL A N 1
ATOM 633 C CA . VAL A 1 84 ? 5.232 -11.171 -12.669 1.00 88.69 84 VAL A CA 1
ATOM 634 C C . VAL A 1 84 ? 5.165 -11.265 -11.145 1.00 88.69 84 VAL A C 1
ATOM 636 O O . VAL A 1 84 ? 4.087 -11.108 -10.573 1.00 88.69 84 VAL A O 1
ATOM 639 N N . GLY A 1 85 ? 6.302 -11.453 -10.472 1.00 89.75 85 GLY A N 1
ATOM 640 C CA . GLY A 1 85 ? 6.376 -11.500 -9.013 1.00 89.75 85 GLY A CA 1
ATOM 641 C C . GLY A 1 85 ? 5.896 -10.204 -8.358 1.00 89.75 85 GLY A C 1
ATOM 642 O O . GLY A 1 85 ? 5.110 -10.237 -7.414 1.00 89.75 85 GLY A O 1
ATOM 643 N N . LEU A 1 86 ? 6.287 -9.043 -8.878 1.00 88.50 86 LEU A N 1
ATOM 644 C CA . LEU A 1 86 ? 5.826 -7.761 -8.347 1.00 88.50 86 LEU A CA 1
ATOM 645 C C . LEU A 1 86 ? 4.311 -7.589 -8.513 1.00 88.50 86 LEU A C 1
ATOM 647 O O . LEU A 1 86 ? 3.625 -7.261 -7.545 1.00 88.50 86 LEU A O 1
ATOM 651 N N . ILE A 1 87 ? 3.776 -7.855 -9.708 1.00 90.56 87 ILE A N 1
ATOM 652 C CA . ILE A 1 87 ? 2.359 -7.622 -10.023 1.00 90.56 87 ILE A CA 1
ATOM 653 C C . ILE A 1 87 ? 1.443 -8.629 -9.322 1.00 90.56 87 ILE A C 1
ATOM 655 O O . ILE A 1 87 ? 0.410 -8.238 -8.782 1.00 90.56 87 ILE A O 1
ATOM 659 N N . PHE A 1 88 ? 1.788 -9.917 -9.335 1.00 89.25 88 PHE A N 1
ATOM 660 C CA . PHE A 1 88 ? 0.888 -10.984 -8.886 1.00 89.25 88 PHE A CA 1
ATOM 661 C C . PHE A 1 88 ? 1.176 -11.495 -7.475 1.00 89.25 88 PHE A C 1
ATOM 663 O O . PHE A 1 88 ? 0.317 -12.157 -6.898 1.00 89.25 88 PHE A O 1
ATOM 670 N N . LEU A 1 89 ? 2.340 -11.186 -6.899 1.00 90.88 89 LEU A N 1
ATOM 671 C CA . LEU A 1 89 ? 2.680 -11.586 -5.534 1.00 90.88 89 LEU A CA 1
ATOM 672 C C . LEU A 1 89 ? 2.844 -10.370 -4.619 1.00 90.88 89 LEU A C 1
ATOM 674 O O . LEU A 1 89 ? 2.100 -10.239 -3.650 1.00 90.88 89 LEU A O 1
ATOM 678 N N . ALA A 1 90 ? 3.762 -9.453 -4.929 1.00 89.31 90 ALA A N 1
ATOM 679 C CA . ALA A 1 90 ? 4.072 -8.343 -4.028 1.00 89.31 90 ALA A CA 1
ATOM 680 C C . ALA A 1 90 ? 2.890 -7.374 -3.853 1.00 89.31 90 ALA A C 1
ATOM 682 O O . ALA A 1 90 ? 2.537 -7.040 -2.723 1.00 89.31 90 ALA A O 1
ATOM 683 N N . VAL A 1 91 ? 2.241 -6.962 -4.949 1.00 89.25 91 VAL A N 1
ATOM 684 C CA . VAL A 1 91 ? 1.091 -6.041 -4.906 1.00 89.25 91 VAL A CA 1
ATOM 685 C C . VAL A 1 91 ? -0.097 -6.639 -4.128 1.00 89.25 91 VAL A C 1
ATOM 687 O O . VAL A 1 91 ? -0.586 -5.969 -3.214 1.00 89.25 91 VAL A O 1
ATOM 690 N N . PRO A 1 92 ? -0.547 -7.887 -4.381 1.00 89.50 92 PRO A N 1
ATOM 691 C CA . PRO A 1 92 ? -1.604 -8.502 -3.581 1.00 89.50 92 PRO A CA 1
ATOM 692 C C . PRO A 1 92 ? -1.236 -8.698 -2.112 1.00 89.50 92 PRO A C 1
ATOM 694 O O . PRO A 1 92 ? -2.082 -8.464 -1.249 1.00 89.50 92 PRO A O 1
ATOM 697 N N . LEU A 1 93 ? 0.010 -9.078 -1.807 1.00 91.12 93 LEU A N 1
ATOM 698 C CA . LEU A 1 93 ? 0.472 -9.210 -0.424 1.00 91.12 93 LEU A CA 1
ATOM 699 C C . LEU A 1 93 ? 0.459 -7.865 0.308 1.00 91.12 93 LEU A C 1
ATOM 701 O O . LEU A 1 93 ? -0.047 -7.789 1.427 1.00 91.12 93 LEU A O 1
ATOM 705 N N . ALA A 1 94 ? 0.947 -6.797 -0.326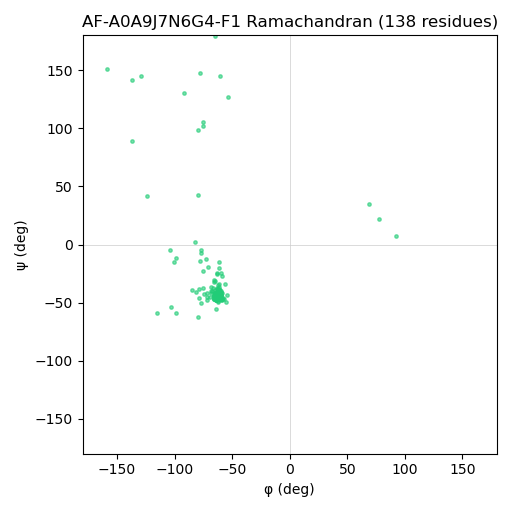 1.00 88.25 94 ALA A N 1
ATOM 706 C CA . ALA A 1 94 ? 0.916 -5.452 0.240 1.00 88.25 94 ALA A CA 1
ATOM 707 C C . ALA A 1 94 ? -0.527 -4.972 0.470 1.00 88.25 94 ALA A C 1
ATOM 709 O O . ALA A 1 94 ? -0.854 -4.472 1.548 1.00 88.25 94 ALA A O 1
ATOM 710 N N . HIS A 1 95 ? -1.421 -5.185 -0.501 1.00 88.06 95 HIS A N 1
ATOM 711 C CA . HIS A 1 95 ? -2.837 -4.826 -0.364 1.00 88.06 95 HIS A CA 1
ATOM 712 C C . HIS A 1 95 ? -3.534 -5.641 0.733 1.00 88.06 95 HIS A C 1
ATOM 714 O O . HIS A 1 95 ? -4.324 -5.102 1.509 1.00 88.06 95 HIS A O 1
ATOM 720 N N . GLY A 1 96 ? -3.205 -6.930 0.845 1.00 88.25 96 GLY A N 1
ATOM 721 C CA . GLY A 1 96 ? -3.672 -7.812 1.913 1.00 88.25 96 GLY A CA 1
ATOM 722 C C . GLY A 1 96 ? -3.188 -7.371 3.295 1.00 88.25 96 GLY A C 1
ATOM 723 O O . GLY A 1 96 ? -3.971 -7.359 4.244 1.00 88.25 96 GLY A O 1
ATOM 724 N N . PHE A 1 97 ? -1.933 -6.935 3.408 1.00 88.56 97 PHE A N 1
ATOM 725 C CA . PHE A 1 97 ? -1.382 -6.379 4.642 1.00 88.56 97 PHE A CA 1
ATOM 726 C C . PHE A 1 97 ? -2.108 -5.092 5.067 1.00 88.56 97 PHE A C 1
ATOM 728 O O . PHE A 1 97 ? -2.533 -4.974 6.217 1.00 88.56 97 PHE A O 1
ATOM 735 N N . LEU A 1 98 ? -2.349 -4.159 4.139 1.00 86.94 98 LEU A N 1
ATOM 736 C CA . LEU A 1 98 ? -3.139 -2.952 4.416 1.00 86.94 98 LEU A CA 1
ATOM 737 C C . LEU A 1 98 ? -4.584 -3.289 4.814 1.00 86.94 98 LEU A C 1
ATOM 739 O O . LEU A 1 98 ? -5.138 -2.685 5.734 1.00 86.94 98 LEU A O 1
ATOM 743 N N . TYR A 1 99 ? -5.188 -4.289 4.167 1.00 87.25 99 TYR A N 1
ATOM 744 C CA . TYR A 1 99 ? -6.513 -4.782 4.537 1.00 87.25 99 TYR A CA 1
ATOM 745 C C . TYR A 1 99 ? -6.541 -5.381 5.950 1.00 87.25 99 TYR A C 1
ATOM 747 O O . TYR A 1 99 ? -7.488 -5.138 6.703 1.00 87.25 99 TYR A O 1
ATOM 755 N N . LEU A 1 100 ? -5.506 -6.131 6.339 1.00 88.62 100 LEU A N 1
ATOM 756 C CA . LEU A 1 100 ? -5.369 -6.669 7.692 1.00 88.62 100 LEU A CA 1
ATOM 757 C C . LEU A 1 100 ? -5.312 -5.539 8.725 1.00 88.62 100 LEU A C 1
ATOM 759 O O . LEU A 1 100 ? -6.051 -5.578 9.705 1.00 88.62 100 LEU A O 1
ATOM 763 N N . LEU A 1 101 ? -4.500 -4.508 8.484 1.00 87.94 101 LEU A N 1
ATOM 764 C CA . LEU A 1 101 ? -4.415 -3.335 9.358 1.00 87.94 101 LEU A CA 1
ATOM 765 C C . LEU A 1 101 ? -5.759 -2.610 9.488 1.00 87.94 101 LEU A C 1
ATOM 767 O O . LEU A 1 101 ? -6.184 -2.288 10.599 1.00 87.94 101 LEU A O 1
ATOM 771 N N . TYR A 1 102 ? -6.468 -2.424 8.373 1.00 87.62 102 TYR A N 1
ATOM 772 C CA . TYR A 1 102 ? -7.826 -1.881 8.377 1.00 87.62 102 TYR A CA 1
ATOM 773 C C . TYR A 1 102 ? -8.774 -2.728 9.245 1.00 87.62 102 TYR A C 1
ATOM 775 O O . TYR A 1 102 ? -9.496 -2.195 10.091 1.00 87.62 102 TYR A O 1
ATOM 783 N N . ARG A 1 103 ? -8.748 -4.059 9.095 1.00 86.38 103 ARG A N 1
ATOM 784 C CA . ARG A 1 103 ? -9.578 -4.976 9.893 1.00 86.38 103 ARG A CA 1
ATOM 785 C C . ARG A 1 103 ? -9.237 -4.921 11.378 1.00 86.38 103 ARG A C 1
ATOM 787 O O . ARG A 1 103 ? -10.162 -4.879 12.187 1.00 86.38 103 ARG A O 1
ATOM 794 N N . LEU A 1 104 ? -7.952 -4.886 11.729 1.00 89.25 104 LEU A N 1
ATOM 795 C CA . LEU A 1 104 ? -7.493 -4.746 13.112 1.00 89.25 104 LEU A CA 1
ATOM 796 C C . LEU A 1 104 ? -8.018 -3.447 13.732 1.00 89.25 104 LEU A C 1
ATOM 798 O O . LEU A 1 104 ? -8.622 -3.491 14.802 1.00 89.25 104 LEU A O 1
ATOM 802 N N . ARG A 1 105 ? -7.903 -2.314 13.026 1.00 88.19 105 ARG A N 1
ATOM 803 C CA . ARG A 1 105 ? -8.476 -1.031 13.463 1.00 88.19 105 ARG A CA 1
ATOM 804 C C . ARG A 1 105 ? -9.977 -1.136 13.723 1.00 88.19 105 ARG A C 1
ATOM 806 O O . ARG A 1 105 ? -10.438 -0.726 14.783 1.00 88.19 105 ARG A O 1
ATOM 813 N N . CYS A 1 106 ? -10.746 -1.694 12.789 1.00 87.81 106 CYS A N 1
ATOM 814 C CA . CYS A 1 106 ? -12.194 -1.832 12.957 1.00 87.81 106 CYS A CA 1
ATOM 815 C C . CYS A 1 106 ? -12.571 -2.698 14.165 1.00 87.81 106 CYS A C 1
ATOM 817 O O . CYS A 1 106 ? -13.542 -2.389 14.852 1.00 87.81 106 CYS A O 1
ATOM 819 N N . VAL A 1 107 ? -11.821 -3.770 14.434 1.00 90.56 107 VAL A N 1
ATOM 820 C CA . VAL A 1 107 ? -12.040 -4.609 15.620 1.00 90.56 107 VAL A CA 1
ATOM 821 C C . VAL A 1 107 ? -11.747 -3.821 16.894 1.00 90.56 107 VAL A C 1
ATOM 823 O O . VAL A 1 107 ? -12.585 -3.810 17.790 1.00 90.56 107 VAL A O 1
ATOM 826 N N . LEU A 1 108 ? -10.620 -3.107 16.955 1.00 90.62 108 LEU A N 1
ATOM 827 C CA . LEU A 1 108 ? -10.253 -2.293 18.117 1.00 90.62 108 LEU A CA 1
ATOM 828 C C . LEU A 1 108 ? -11.288 -1.201 18.413 1.00 90.62 108 LEU A C 1
ATOM 830 O O . LEU A 1 108 ? -11.693 -1.039 19.562 1.00 90.62 108 LEU A O 1
ATOM 834 N N . VAL A 1 109 ? -11.766 -0.499 17.381 1.00 90.50 109 VAL A N 1
ATOM 835 C CA . VAL A 1 109 ? -12.811 0.528 17.525 1.00 90.50 109 VAL A CA 1
ATOM 836 C C . VAL A 1 109 ? -14.103 -0.083 18.065 1.00 90.50 109 VAL A C 1
ATOM 838 O O . VAL A 1 109 ? -14.649 0.420 19.042 1.00 90.50 109 VAL A O 1
ATOM 841 N N . ARG A 1 110 ? -14.552 -1.216 17.512 1.00 92.38 110 ARG A N 1
ATOM 842 C CA . ARG A 1 110 ? -15.757 -1.911 17.996 1.00 92.38 110 ARG A CA 1
ATOM 843 C C . ARG A 1 110 ? -15.623 -2.381 19.443 1.00 92.38 110 ARG A C 1
ATOM 845 O O . ARG A 1 110 ? -16.568 -2.269 20.215 1.00 92.38 110 ARG A O 1
ATOM 852 N N . MET A 1 111 ? -14.458 -2.906 19.825 1.00 94.69 111 MET A N 1
ATOM 853 C CA . MET A 1 111 ? -14.199 -3.316 21.209 1.00 94.69 111 MET A CA 1
ATOM 854 C C . MET A 1 111 ? -14.274 -2.124 22.166 1.00 94.69 111 MET A C 1
ATOM 856 O O . MET A 1 111 ? -14.845 -2.242 23.250 1.00 94.69 111 MET A O 1
ATOM 860 N N . TYR A 1 112 ? -13.730 -0.977 21.756 1.00 94.50 112 TYR A N 1
ATOM 861 C CA . TYR A 1 112 ? -13.781 0.250 22.542 1.00 94.50 112 TYR A CA 1
ATOM 862 C C . TYR A 1 112 ? -15.213 0.788 22.687 1.00 94.50 112 TYR A C 1
ATOM 864 O O . TYR A 1 112 ? -15.636 1.118 23.794 1.00 94.50 112 TYR A O 1
ATOM 872 N N . GLU A 1 113 ? -15.989 0.810 21.60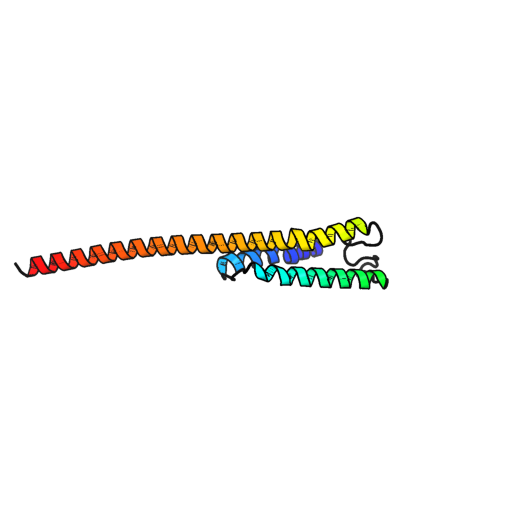0 1.00 94.88 113 GLU A N 1
ATOM 873 C CA . GLU A 1 113 ? -17.395 1.234 21.614 1.00 94.88 113 GLU A CA 1
ATOM 874 C C . GLU A 1 113 ? -18.268 0.343 22.509 1.00 94.88 113 GLU A C 1
ATOM 876 O O . GLU A 1 113 ? -19.037 0.864 23.318 1.00 94.88 113 GLU A O 1
ATOM 881 N N . ASN A 1 114 ? -18.103 -0.983 22.429 1.00 95.88 114 ASN A N 1
ATOM 882 C CA . ASN A 1 114 ? -18.833 -1.935 23.271 1.00 95.88 114 ASN A CA 1
ATOM 883 C C . ASN A 1 114 ? -18.526 -1.733 24.760 1.00 95.88 114 ASN A C 1
ATOM 885 O O . ASN A 1 114 ? -19.432 -1.776 25.591 1.00 95.88 114 ASN A O 1
ATOM 889 N N . LYS A 1 115 ? -17.255 -1.479 25.100 1.00 95.88 115 LYS A N 1
ATOM 890 C CA . LYS A 1 115 ? -16.848 -1.211 26.483 1.00 95.88 115 LYS A CA 1
ATOM 891 C C . LYS A 1 115 ? -17.494 0.073 27.014 1.00 95.88 115 LYS A C 1
ATOM 893 O O . LYS A 1 115 ? -18.089 0.056 28.087 1.00 95.88 115 LYS A O 1
ATOM 898 N N . LEU A 1 116 ? -17.440 1.156 26.236 1.00 96.38 116 LEU A N 1
ATOM 899 C CA . LEU A 1 116 ? -18.077 2.430 26.586 1.00 96.38 116 LEU A CA 1
ATOM 900 C C . LEU A 1 116 ? -19.597 2.313 26.727 1.00 96.38 116 LEU A C 1
ATOM 902 O O . LEU A 1 116 ? -20.196 2.989 27.561 1.00 96.38 116 LEU A O 1
ATOM 906 N N . GLN A 1 117 ? -20.244 1.496 25.895 1.00 95.94 117 GLN A N 1
ATOM 907 C CA . GLN A 1 117 ? -21.678 1.261 26.013 1.00 95.94 117 GLN A CA 1
ATOM 908 C C . GLN A 1 117 ? -22.024 0.535 27.319 1.00 95.94 117 GLN A C 1
ATOM 910 O O . GLN A 1 117 ? -22.936 0.985 28.007 1.00 95.94 117 GLN A O 1
ATOM 915 N N . GLY A 1 118 ? -21.257 -0.492 27.702 1.00 95.75 118 GLY A N 1
ATOM 916 C CA . GLY A 1 118 ? -21.430 -1.180 28.985 1.00 95.75 118 GLY A CA 1
ATOM 917 C C . GLY A 1 118 ? -21.294 -0.241 30.189 1.00 95.75 118 GLY A C 1
ATOM 918 O O . GLY A 1 118 ? -22.164 -0.224 31.056 1.00 95.75 118 GLY A O 1
ATOM 919 N N . GLU A 1 119 ? -20.270 0.621 30.198 1.00 96.25 119 GLU A N 1
ATOM 920 C CA . GLU A 1 119 ? -20.070 1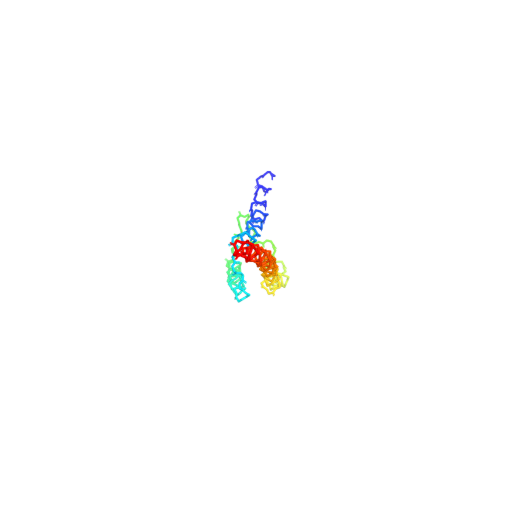.615 31.266 1.00 96.25 119 GLU A CA 1
ATOM 921 C C . GLU A 1 119 ? -21.224 2.637 31.339 1.00 96.25 119 GLU A C 1
ATOM 923 O O . GLU A 1 119 ? -21.657 3.023 32.427 1.00 96.25 119 GLU A O 1
ATOM 928 N N . ARG A 1 120 ? -21.772 3.066 30.191 1.00 95.56 120 ARG A N 1
ATOM 929 C CA . ARG A 1 120 ? -22.935 3.974 30.150 1.00 95.56 120 ARG A CA 1
ATOM 930 C C . ARG A 1 120 ? -24.217 3.313 30.652 1.00 95.56 120 ARG A C 1
ATOM 932 O O . ARG A 1 120 ? -25.006 3.975 31.325 1.00 95.56 120 ARG A O 1
ATOM 939 N N . GLU A 1 121 ? -24.443 2.046 30.314 1.00 96.38 121 GLU A N 1
ATOM 940 C CA . GLU A 1 121 ? -25.616 1.289 30.762 1.00 96.38 121 GLU A CA 1
ATOM 941 C C . GLU A 1 121 ? -25.582 1.069 32.279 1.00 96.38 121 GLU A C 1
ATOM 943 O O . GLU A 1 121 ? -26.575 1.349 32.953 1.00 96.38 121 GLU A O 1
ATOM 948 N N . GLU A 1 122 ? -24.430 0.689 32.838 1.00 95.56 122 GLU A N 1
ATOM 949 C CA . GLU A 1 122 ? -24.242 0.547 34.286 1.00 95.56 122 GLU A CA 1
ATOM 950 C C . GLU A 1 122 ? -24.513 1.869 35.026 1.00 95.56 122 GLU A C 1
ATOM 952 O O . GLU A 1 122 ? -25.296 1.911 35.980 1.00 95.56 122 GLU A O 1
ATOM 957 N N . GLN A 1 123 ? -23.962 2.985 34.533 1.00 93.94 123 GLN A N 1
ATOM 958 C CA . GLN A 1 123 ? -24.223 4.313 35.100 1.00 93.94 123 GLN A CA 1
ATOM 959 C C . GLN A 1 123 ? -25.702 4.718 35.005 1.00 93.94 123 GLN A C 1
ATOM 961 O O . GLN A 1 123 ? -26.236 5.345 35.924 1.00 93.94 123 GLN A O 1
ATOM 966 N N . ALA A 1 124 ? -26.385 4.377 33.909 1.00 95.00 124 ALA A N 1
ATOM 967 C CA . ALA A 1 124 ? -27.806 4.662 33.742 1.00 95.00 124 ALA A CA 1
ATOM 968 C C . ALA A 1 124 ? -28.673 3.854 34.721 1.00 95.00 124 ALA A C 1
ATOM 970 O O . ALA A 1 124 ? -29.623 4.402 35.285 1.00 95.00 124 ALA A O 1
ATOM 971 N N . VAL A 1 125 ? -28.333 2.583 34.963 1.00 95.44 125 VAL A N 1
ATOM 972 C CA . VAL A 1 125 ? -29.008 1.731 35.956 1.00 95.44 125 VAL A CA 1
ATOM 973 C C . VAL A 1 125 ? -28.806 2.284 37.366 1.00 95.44 125 VAL A C 1
ATOM 975 O O . VAL A 1 125 ? -29.791 2.476 38.083 1.00 95.44 125 VAL A O 1
ATOM 978 N N . MET A 1 126 ? -27.570 2.636 37.739 1.00 94.19 126 MET A N 1
ATOM 979 C CA . MET A 1 126 ? -27.276 3.229 39.050 1.00 94.19 126 MET A CA 1
ATOM 980 C C . MET A 1 126 ? -28.035 4.543 39.276 1.00 94.19 126 MET A C 1
ATOM 982 O O . MET A 1 126 ? -28.608 4.749 40.346 1.00 94.19 126 MET A O 1
ATOM 986 N N . ARG A 1 127 ? -28.115 5.418 38.262 1.00 94.56 127 ARG A N 1
ATOM 987 C CA . ARG A 1 127 ? -28.899 6.664 38.345 1.00 94.56 127 ARG A CA 1
ATOM 988 C C . ARG A 1 127 ? -30.390 6.404 38.568 1.00 94.56 127 ARG A C 1
ATOM 990 O O . ARG A 1 127 ? -31.001 7.089 39.384 1.00 94.56 127 ARG A O 1
ATOM 997 N N . ARG A 1 128 ? -30.972 5.419 37.874 1.00 94.75 128 ARG A N 1
ATOM 998 C CA . ARG A 1 128 ? -32.391 5.054 38.031 1.00 94.75 128 ARG A CA 1
ATOM 999 C C . ARG A 1 128 ? -32.683 4.506 39.427 1.00 94.75 128 ARG A C 1
ATOM 1001 O O . ARG A 1 128 ? -33.624 4.976 40.059 1.00 94.75 128 ARG A O 1
ATOM 1008 N N . MET A 1 129 ? -31.850 3.592 39.926 1.00 93.81 129 MET A N 1
ATOM 1009 C CA . MET A 1 129 ? -31.987 3.046 41.283 1.00 93.81 129 MET A CA 1
ATOM 1010 C C . MET A 1 129 ? -31.856 4.129 42.362 1.00 93.81 129 MET A C 1
ATOM 1012 O O . MET A 1 129 ? -32.647 4.166 43.299 1.00 93.81 129 MET A O 1
ATOM 1016 N N . GLY A 1 130 ? -30.900 5.052 42.218 1.00 91.88 130 GLY A N 1
ATOM 1017 C CA . GLY A 1 130 ? -30.771 6.185 43.138 1.00 91.88 130 GLY A CA 1
ATOM 1018 C C . GLY A 1 130 ? -32.020 7.074 43.154 1.00 91.88 130 GLY A C 1
ATOM 1019 O O . GLY A 1 130 ? -32.485 7.461 44.224 1.00 91.88 130 GLY A O 1
ATOM 1020 N N . SER A 1 131 ? -32.602 7.352 41.981 1.00 89.94 131 SER A N 1
ATOM 1021 C CA . SER A 1 131 ? -33.814 8.175 41.879 1.00 89.94 131 SER A CA 1
ATOM 1022 C C . SER A 1 131 ? -35.066 7.510 42.464 1.00 89.94 131 SER A C 1
ATOM 1024 O O . SER A 1 131 ? -35.871 8.201 43.083 1.00 89.94 131 SER A O 1
ATOM 1026 N N . SER A 1 132 ? -35.225 6.187 42.324 1.00 86.81 132 SER A N 1
ATOM 1027 C CA . SER A 1 132 ? -36.365 5.471 42.915 1.00 86.81 132 SER A CA 1
ATOM 1028 C C . SER A 1 132 ? -36.280 5.439 44.440 1.00 86.81 132 SER A C 1
ATOM 1030 O O . SER A 1 132 ? -37.264 5.728 45.107 1.00 86.81 132 SER A O 1
ATOM 1032 N N . LEU A 1 133 ? -35.086 5.204 44.995 1.00 89.31 133 LEU A N 1
ATOM 1033 C CA . LEU A 1 133 ? -34.877 5.218 46.447 1.00 89.31 133 LEU A CA 1
ATOM 1034 C C . LEU A 1 133 ? -35.179 6.590 47.068 1.00 89.31 133 LEU A C 1
ATOM 1036 O O . LEU A 1 133 ? -35.761 6.664 48.145 1.00 89.31 133 LEU A O 1
ATOM 1040 N N . GLN A 1 134 ? -34.811 7.686 46.396 1.00 87.06 134 GLN A N 1
ATOM 1041 C CA . GLN A 1 134 ? -35.147 9.036 46.863 1.00 87.06 134 GLN A CA 1
ATOM 1042 C C . GLN A 1 134 ? -36.656 9.314 46.827 1.00 87.06 134 GLN A C 1
ATOM 1044 O O . GLN A 1 134 ? -37.170 9.973 47.730 1.00 87.06 134 GLN A O 1
ATOM 1049 N N . ALA A 1 135 ? -37.361 8.817 45.807 1.00 83.44 135 ALA A N 1
ATOM 1050 C CA . ALA A 1 135 ? -38.811 8.958 45.711 1.00 83.44 135 ALA A CA 1
ATOM 1051 C C . ALA A 1 135 ? -39.532 8.198 46.837 1.00 83.44 135 ALA A C 1
ATOM 1053 O O . ALA A 1 135 ? -40.429 8.760 47.463 1.00 83.44 135 ALA A O 1
ATOM 1054 N N . ASP A 1 136 ? -39.090 6.974 47.142 1.00 85.62 136 ASP A N 1
ATOM 1055 C CA . ASP A 1 136 ? -39.667 6.151 48.210 1.00 85.62 136 ASP A CA 1
ATOM 1056 C C . ASP A 1 136 ? -39.460 6.783 49.597 1.00 85.62 136 ASP A C 1
ATOM 1058 O O . ASP A 1 136 ? -40.3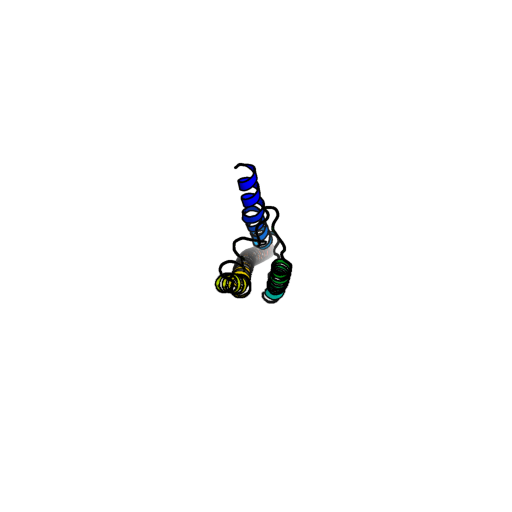86 6.825 50.404 1.00 85.62 136 ASP A O 1
ATOM 1062 N N . VAL A 1 137 ? -38.275 7.346 49.867 1.00 87.38 137 VAL A N 1
ATOM 1063 C CA . VAL A 1 137 ? -37.983 8.043 51.137 1.00 87.38 137 VAL A CA 1
ATOM 1064 C C . VAL A 1 137 ? -38.812 9.319 51.304 1.00 87.38 137 VAL A C 1
ATOM 1066 O O . VAL A 1 137 ? -39.153 9.676 52.423 1.00 87.38 137 VAL A O 1
ATOM 1069 N N . SER A 1 138 ? -39.145 10.020 50.218 1.00 80.81 138 SER A N 1
ATOM 1070 C CA . SER A 1 138 ? -39.952 11.246 50.292 1.00 80.81 138 SER A CA 1
ATOM 1071 C C . SER A 1 138 ? -41.452 10.989 50.487 1.00 80.81 138 SER A C 1
ATOM 1073 O O . SER A 1 138 ? -42.186 11.943 50.750 1.00 80.81 138 SER A O 1
ATOM 1075 N N . ALA A 1 139 ? -41.922 9.756 50.283 1.00 80.12 139 ALA A N 1
ATOM 1076 C CA . ALA A 1 139 ? -43.339 9.398 50.330 1.00 80.12 139 ALA A CA 1
ATOM 1077 C C . ALA A 1 139 ? -43.785 8.769 51.666 1.00 80.12 139 ALA A C 1
ATOM 1079 O O . ALA A 1 139 ? -44.991 8.616 51.872 1.00 80.12 139 ALA A O 1
ATOM 1080 N N . GLY A 1 140 ? -42.843 8.391 52.540 1.00 73.00 140 GLY A N 1
ATOM 1081 C CA . GLY A 1 140 ? -43.092 7.854 53.887 1.00 73.00 140 GLY A CA 1
ATOM 1082 C C . GLY A 1 140 ? -42.859 8.884 54.981 1.00 73.00 140 GLY A C 1
ATOM 1083 O O . GLY A 1 140 ? -43.600 8.822 55.986 1.00 73.00 140 GLY A O 1
#

InterPro domains:
  IPR049352 Rolling stone [PF21534] (9-112)

Sequence (140 aa):
MQSLFNKDVSVHILNAVVALLDVLVCGVHVRLLHVVYPMCFGLFYVIFALIYWGAGGKDAEGNPYVYSIIDFSGDPGLAAGVCVGLIFLAVPLAHGFLYLLYRLRCVLVRMYENKLQGEREEQAVMRRMGSSLQADVSAG

Mean predicted aligned error: 9.48 Å

Solvent-accessible surface area (backbone atoms only — not comparable to full-atom values): 7742 Å² total; per-residue (Å²): 113,72,73,56,55,56,45,53,44,51,68,53,50,47,49,52,51,51,55,51,44,38,39,70,69,72,54,54,84,68,56,79,80,56,52,54,56,64,34,52,51,46,51,53,50,51,55,48,51,52,52,40,42,76,72,68,38,55,31,99,84,66,44,71,26,86,44,84,79,50,28,58,79,84,44,45,69,56,20,50,49,48,52,50,41,44,42,72,43,49,47,51,51,53,49,50,51,52,34,49,53,39,52,51,52,54,50,53,52,51,54,52,52,54,51,54,50,52,56,50,51,53,52,50,50,53,52,52,55,53,53,52,54,54,52,56,65,75,73,112

pLDDT: mean 82.91, std 9.5, range [51.81, 96.38]

Secondary structure (DSSP, 8-state):
-HHHHHHHIIIIIIHHHHHHHIIIII-----GGGGHHHHHHHHHHHHHHHHHHHTT---TTS-SSSSGGG-TTT-HHHHHHHHHHIIIIIHHHHHHHHHHHHHHHHHHHHHHHHHHHHHHHHHHHHHHHHHHHHHHHHH-

Organism: Branchiostoma floridae (NCBI:txid7739)

Foldseek 3Di:
DVVVVVCCCVVPVVVVVVLLCCVQPVVPQQDLVCLVVVLVVLVVVVVVQVVCLVVQHADPVRHSGPDPQQPCPPPVPSNVVVSCCCNPPVSSVVSVVSNVSNVVNVVVVVVVVVVVVVVVVVVVVVVVVVVVVVVVVVVD

Radius of gyration: 28.0 Å; Cα contacts (8 Å, |Δi|>4): 78; chains: 1; bounding box: 69×29×83 Å